Protein AF-D0GLJ3-F1 (afdb_monomer_lite)

Organism: NCBI:txid596323

Structure (mmCIF, N/CA/C/O backbone):
data_AF-D0GLJ3-F1
#
_entry.id   AF-D0GLJ3-F1
#
loop_
_atom_site.group_PDB
_atom_site.id
_atom_site.type_symbol
_atom_site.label_atom_id
_atom_site.label_alt_id
_atom_site.label_comp_id
_atom_site.label_asym_id
_atom_site.label_entity_id
_atom_site.label_seq_id
_atom_site.pdbx_PDB_ins_code
_atom_site.Cartn_x
_atom_site.Cartn_y
_atom_site.Cartn_z
_atom_site.occupancy
_atom_site.B_iso_or_equiv
_atom_site.auth_seq_id
_atom_site.auth_comp_id
_atom_site.auth_asym_id
_atom_site.auth_atom_id
_atom_site.pdbx_PDB_model_num
ATOM 1 N N . MET A 1 1 ? -11.210 13.707 2.777 1.00 66.88 1 MET A N 1
ATOM 2 C CA . MET A 1 1 ? -10.755 12.313 2.596 1.00 66.88 1 MET A CA 1
ATOM 3 C C . MET A 1 1 ? -9.567 12.267 1.658 1.00 66.88 1 MET A C 1
ATOM 5 O O . MET A 1 1 ? -9.611 12.853 0.579 1.00 66.88 1 MET A O 1
ATOM 9 N N . LYS A 1 2 ? -8.492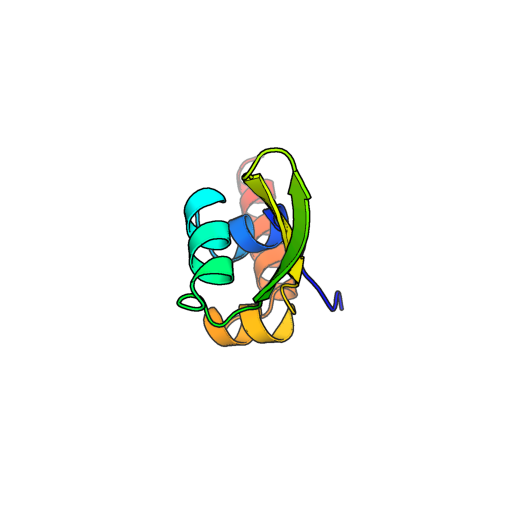 11.606 2.080 1.00 80.75 2 LYS A N 1
ATOM 10 C CA . LYS A 1 2 ? -7.295 11.413 1.260 1.00 80.75 2 LYS A CA 1
ATOM 11 C C . LYS A 1 2 ? -7.555 10.320 0.224 1.00 80.75 2 LYS A C 1
ATOM 13 O O . LYS A 1 2 ? -8.036 9.252 0.577 1.00 80.75 2 LYS A O 1
ATOM 18 N N . LEU A 1 3 ? -7.232 10.575 -1.044 1.00 90.19 3 LEU A N 1
ATOM 19 C CA . LEU A 1 3 ? -7.553 9.651 -2.144 1.00 90.19 3 LEU A CA 1
ATOM 20 C C . LEU A 1 3 ? -6.506 8.548 -2.352 1.00 90.19 3 LEU A C 1
ATOM 22 O O . LEU A 1 3 ? -6.839 7.461 -2.823 1.00 90.19 3 LEU A O 1
ATOM 26 N N . VAL A 1 4 ? -5.245 8.832 -2.019 1.00 93.88 4 VAL A N 1
ATOM 27 C CA . VAL A 1 4 ? -4.107 7.933 -2.237 1.00 93.88 4 VAL A CA 1
ATOM 28 C C . VAL A 1 4 ? -3.233 7.929 -0.992 1.00 93.88 4 VAL A C 1
ATOM 30 O O . VAL A 1 4 ? -2.840 8.993 -0.509 1.00 93.88 4 VAL A O 1
ATOM 33 N N . LEU A 1 5 ? -2.908 6.741 -0.496 1.00 92.31 5 LEU A N 1
ATOM 34 C CA . LEU A 1 5 ? -2.015 6.537 0.635 1.00 92.31 5 LEU A CA 1
ATOM 35 C C . LEU A 1 5 ? -0.555 6.541 0.178 1.00 92.31 5 LEU A C 1
ATOM 37 O O . LEU A 1 5 ? -0.205 6.021 -0.887 1.00 92.31 5 LEU A O 1
ATOM 41 N N . SER A 1 6 ? 0.317 7.120 1.000 1.00 92.69 6 SER A N 1
ATOM 42 C CA . SER A 1 6 ? 1.755 6.902 0.866 1.00 92.69 6 SER A CA 1
ATOM 43 C C . SER A 1 6 ? 2.117 5.473 1.273 1.00 92.69 6 SER A C 1
ATOM 45 O O . SER A 1 6 ? 1.350 4.783 1.940 1.00 92.69 6 SER A O 1
ATOM 47 N N . MET A 1 7 ? 3.322 5.029 0.908 1.00 91.69 7 MET A N 1
ATOM 48 C CA . MET A 1 7 ? 3.793 3.695 1.282 1.00 91.69 7 MET A CA 1
ATOM 49 C C . MET A 1 7 ? 3.799 3.495 2.803 1.00 91.69 7 MET A C 1
ATOM 51 O O . MET A 1 7 ? 3.356 2.455 3.268 1.00 91.69 7 MET A O 1
ATOM 55 N N . LYS A 1 8 ? 4.249 4.496 3.574 1.00 92.31 8 LYS A N 1
ATOM 56 C CA . LYS A 1 8 ? 4.274 4.420 5.043 1.00 92.31 8 LYS A CA 1
ATOM 57 C C . LYS A 1 8 ? 2.870 4.274 5.623 1.00 92.31 8 LYS A C 1
ATOM 59 O O . LYS A 1 8 ? 2.631 3.365 6.400 1.00 92.31 8 LYS A O 1
ATOM 64 N N . GLU A 1 9 ? 1.937 5.110 5.176 1.00 92.62 9 GLU A N 1
ATOM 65 C CA . GLU A 1 9 ? 0.540 5.045 5.624 1.00 92.62 9 GLU A CA 1
ATOM 66 C C . GLU A 1 9 ? -0.118 3.715 5.269 1.00 92.62 9 GLU A C 1
ATOM 68 O O . GLU A 1 9 ? -0.832 3.148 6.084 1.00 92.62 9 GLU A O 1
ATOM 73 N N . ALA A 1 10 ? 0.143 3.192 4.069 1.00 92.94 10 ALA A N 1
ATOM 74 C CA . ALA A 1 10 ? -0.360 1.886 3.673 1.00 92.94 10 ALA A CA 1
ATOM 75 C C . ALA A 1 10 ? 0.243 0.761 4.527 1.00 92.94 10 ALA A C 1
ATOM 77 O O . ALA A 1 10 ? -0.476 -0.153 4.906 1.00 92.94 10 ALA A O 1
ATOM 78 N N . CYS A 1 11 ? 1.537 0.825 4.855 1.00 94.38 11 CYS A N 1
ATOM 79 C CA . CYS A 1 11 ? 2.177 -0.151 5.742 1.00 94.38 11 CYS A CA 1
ATOM 80 C C . CYS A 1 11 ? 1.558 -0.127 7.140 1.00 94.38 11 CYS A C 1
ATOM 82 O O . CYS A 1 11 ? 1.183 -1.180 7.650 1.00 94.38 11 CYS A O 1
ATOM 84 N N . ASP A 1 12 ? 1.398 1.068 7.713 1.00 94.00 12 ASP A N 1
ATOM 85 C CA . ASP A 1 12 ? 0.779 1.259 9.025 1.00 94.00 12 ASP A CA 1
ATOM 86 C C . ASP A 1 12 ? -0.667 0.746 9.025 1.00 94.00 12 ASP A C 1
ATOM 88 O O . ASP A 1 12 ? -1.067 0.010 9.924 1.00 94.00 12 ASP A O 1
ATOM 92 N N . PHE A 1 13 ? -1.441 1.096 7.995 1.00 93.88 13 PHE A N 1
ATOM 93 C CA . PHE A 1 13 ? -2.854 0.739 7.905 1.00 93.88 13 PHE A CA 1
ATOM 94 C C . PHE A 1 13 ? -3.079 -0.758 7.707 1.00 93.88 13 PHE A C 1
ATOM 96 O O . PHE A 1 13 ? -3.934 -1.350 8.357 1.00 93.88 13 PHE A O 1
ATOM 103 N N . LEU A 1 14 ? -2.296 -1.379 6.825 1.00 92.19 14 LEU A N 1
ATOM 104 C CA . LEU A 1 14 ? -2.393 -2.811 6.540 1.00 92.19 14 LEU A CA 1
ATOM 105 C C . LEU A 1 14 ? -1.685 -3.662 7.596 1.00 92.19 14 LEU A C 1
ATOM 107 O O . LEU A 1 14 ? -1.779 -4.884 7.542 1.00 92.19 14 LEU A O 1
ATOM 111 N N . GLN A 1 15 ? -0.942 -3.028 8.510 1.00 92.31 15 GLN A N 1
ATOM 112 C CA . GLN A 1 15 ? -0.071 -3.686 9.483 1.00 92.31 15 GLN A CA 1
ATOM 113 C C . GLN A 1 15 ? 0.937 -4.632 8.809 1.00 92.31 15 GLN A C 1
ATOM 115 O O . GLN A 1 15 ? 1.229 -5.730 9.285 1.00 92.31 15 GLN A O 1
ATOM 120 N N . LEU A 1 16 ? 1.474 -4.202 7.664 1.00 93.75 16 LEU A N 1
ATOM 121 C CA . LEU A 1 16 ? 2.425 -4.964 6.858 1.00 93.75 16 LEU A CA 1
ATOM 122 C C . LEU A 1 16 ? 3.753 -4.225 6.736 1.00 93.75 16 LEU A C 1
ATOM 124 O O . LEU A 1 16 ? 3.811 -3.007 6.603 1.00 93.75 16 LEU A O 1
ATOM 128 N N . ASN A 1 17 ? 4.838 -4.993 6.670 1.00 94.00 17 ASN A N 1
ATOM 129 C CA . ASN A 1 17 ? 6.160 -4.439 6.408 1.00 94.00 17 ASN A CA 1
ATOM 130 C C . ASN A 1 17 ? 6.264 -3.881 4.983 1.00 94.00 17 ASN A C 1
ATOM 132 O O . ASN A 1 17 ? 5.759 -4.471 4.023 1.00 94.00 17 ASN A O 1
ATOM 136 N N . GLU A 1 18 ? 7.047 -2.814 4.822 1.00 93.56 18 GLU A N 1
ATOM 137 C CA . GLU A 1 18 ? 7.237 -2.128 3.539 1.00 93.56 18 GLU A CA 1
ATOM 138 C C . GLU A 1 18 ? 7.712 -3.063 2.418 1.00 93.56 18 GLU A C 1
ATOM 140 O O . GLU A 1 18 ? 7.279 -2.940 1.273 1.00 93.56 18 GLU A O 1
ATOM 145 N N . ARG A 1 19 ? 8.559 -4.049 2.738 1.00 93.25 19 ARG A N 1
ATOM 146 C CA . ARG A 1 19 ? 9.009 -5.060 1.770 1.00 93.25 19 ARG A CA 1
ATOM 147 C C . ARG A 1 19 ? 7.844 -5.889 1.225 1.00 93.25 19 ARG A C 1
ATOM 149 O O . ARG A 1 19 ? 7.787 -6.123 0.020 1.00 93.25 19 ARG A O 1
ATOM 156 N N . THR A 1 20 ? 6.933 -6.312 2.096 1.00 94.06 20 THR A N 1
ATOM 157 C CA . THR A 1 20 ? 5.765 -7.122 1.733 1.00 94.06 20 THR A CA 1
ATOM 158 C C . THR A 1 20 ? 4.802 -6.313 0.876 1.00 94.06 20 THR A C 1
ATOM 160 O O . THR A 1 20 ? 4.392 -6.787 -0.181 1.00 94.06 20 THR A O 1
ATOM 163 N N . VAL A 1 21 ? 4.517 -5.066 1.269 1.00 93.75 21 VAL A N 1
ATOM 164 C CA . VAL A 1 21 ? 3.629 -4.174 0.507 1.00 93.75 21 VAL A CA 1
ATOM 165 C C . VAL A 1 21 ? 4.209 -3.889 -0.879 1.00 93.75 21 VAL A C 1
ATOM 167 O O . VAL A 1 21 ? 3.520 -4.062 -1.881 1.00 93.75 21 VAL A O 1
ATOM 170 N N . LYS A 1 22 ? 5.498 -3.536 -0.972 1.00 93.00 22 LYS A N 1
ATOM 171 C CA . LYS A 1 22 ? 6.173 -3.323 -2.263 1.00 93.00 22 LYS A CA 1
ATOM 172 C C . LYS A 1 22 ? 6.117 -4.560 -3.144 1.00 93.00 22 LYS A C 1
ATOM 174 O O . LYS A 1 22 ? 5.732 -4.449 -4.302 1.00 93.00 22 LYS A O 1
ATOM 179 N N . SER A 1 23 ? 6.483 -5.720 -2.596 1.00 93.81 23 SER A N 1
ATOM 180 C CA . SER A 1 23 ? 6.464 -6.973 -3.348 1.00 93.81 23 SER A CA 1
ATOM 181 C C . SER A 1 23 ? 5.065 -7.262 -3.873 1.00 93.81 23 SER A C 1
ATOM 183 O O . SER A 1 23 ? 4.922 -7.497 -5.064 1.00 93.81 23 SER A O 1
ATOM 185 N N . GLY A 1 24 ? 4.040 -7.166 -3.022 1.00 93.56 24 GLY A N 1
ATOM 186 C CA . GLY A 1 24 ? 2.659 -7.439 -3.411 1.00 93.56 24 GLY A CA 1
ATOM 187 C C . GLY A 1 24 ? 2.100 -6.470 -4.454 1.00 93.56 24 GLY A C 1
ATOM 188 O O . GLY A 1 24 ? 1.325 -6.883 -5.312 1.00 93.56 24 GLY A O 1
ATOM 189 N N . LEU A 1 25 ? 2.523 -5.203 -4.427 1.00 93.75 25 LEU A N 1
ATOM 190 C CA . LEU A 1 25 ? 2.154 -4.205 -5.439 1.00 93.75 25 LEU A CA 1
ATOM 191 C C . LEU A 1 25 ? 2.872 -4.411 -6.779 1.00 93.75 25 LEU A C 1
ATOM 193 O O . LEU A 1 25 ? 2.324 -4.041 -7.815 1.00 93.75 25 LEU A O 1
ATOM 197 N N . ILE A 1 26 ? 4.093 -4.956 -6.759 1.00 91.69 26 ILE A N 1
ATOM 198 C CA . ILE A 1 26 ? 4.877 -5.270 -7.964 1.00 91.69 26 ILE A CA 1
ATOM 199 C C . ILE A 1 26 ? 4.362 -6.553 -8.615 1.00 91.69 26 ILE A C 1
ATOM 201 O O . ILE A 1 26 ? 4.160 -6.587 -9.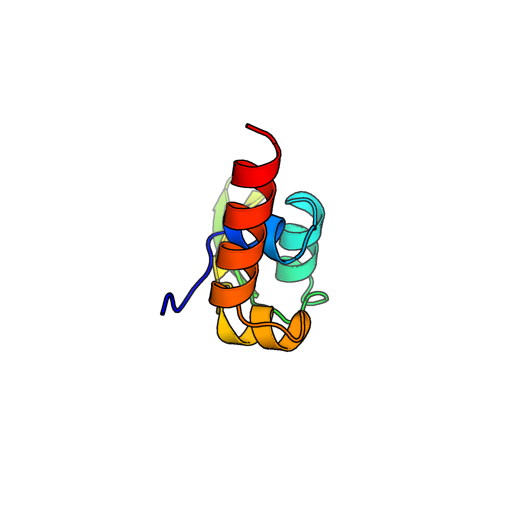824 1.00 91.69 26 ILE A O 1
ATOM 205 N N . THR A 1 27 ? 4.128 -7.601 -7.824 1.00 91.31 27 THR A N 1
ATOM 206 C CA . THR A 1 27 ? 3.646 -8.899 -8.321 1.00 91.31 27 THR A CA 1
ATOM 207 C C . THR A 1 27 ? 2.141 -8.917 -8.581 1.00 91.31 27 THR A C 1
ATOM 209 O O . THR A 1 27 ? 1.648 -9.851 -9.205 1.00 91.31 27 THR A O 1
ATOM 212 N N . GLY A 1 28 ? 1.401 -7.922 -8.084 1.00 87.69 28 GLY A N 1
ATOM 213 C CA . GLY A 1 28 ? -0.057 -7.851 -8.183 1.00 87.69 28 GLY A CA 1
ATOM 214 C C . GLY A 1 28 ? -0.799 -8.784 -7.221 1.00 87.69 28 GLY A C 1
ATOM 215 O O . GLY A 1 28 ? -2.015 -8.913 -7.324 1.00 87.69 28 GLY A O 1
ATOM 216 N N . THR A 1 29 ? -0.107 -9.425 -6.273 1.00 90.12 29 THR A N 1
ATOM 217 C CA . THR A 1 29 ? -0.749 -10.298 -5.273 1.00 90.12 29 THR A CA 1
ATOM 218 C C . THR A 1 29 ? -1.504 -9.508 -4.205 1.00 90.12 29 THR A C 1
ATOM 220 O O . THR A 1 29 ? -2.417 -10.042 -3.582 1.00 90.12 29 THR A O 1
ATOM 223 N N . LEU A 1 30 ? -1.154 -8.234 -4.001 1.00 90.31 30 LEU A N 1
ATOM 224 C CA . LEU A 1 30 ? -1.838 -7.342 -3.070 1.00 90.31 30 LEU A CA 1
ATOM 225 C C . LEU A 1 30 ? -2.728 -6.373 -3.856 1.00 90.31 30 LEU A C 1
ATOM 227 O O . LEU A 1 30 ? -2.263 -5.352 -4.365 1.00 90.31 30 LEU A O 1
ATOM 231 N N . ASN A 1 31 ? -4.023 -6.686 -3.950 1.00 88.12 31 ASN A N 1
ATOM 232 C CA . ASN A 1 31 ? -4.988 -5.954 -4.783 1.00 88.12 31 ASN A CA 1
ATOM 233 C C . ASN A 1 31 ? -5.492 -4.642 -4.144 1.00 88.12 31 ASN A C 1
ATOM 235 O O . ASN A 1 31 ? -6.678 -4.320 -4.151 1.00 88.12 31 ASN A O 1
ATOM 239 N N . ILE A 1 32 ? -4.571 -3.871 -3.573 1.00 92.31 32 ILE A N 1
ATOM 240 C CA . ILE A 1 32 ? -4.843 -2.578 -2.929 1.00 92.31 32 ILE A CA 1
ATOM 241 C C . ILE A 1 32 ? -4.394 -1.395 -3.791 1.00 92.31 32 ILE A C 1
ATOM 243 O O . ILE A 1 32 ? -4.664 -0.244 -3.466 1.00 92.31 32 ILE A O 1
ATOM 247 N N . GLY A 1 33 ? -3.655 -1.656 -4.868 1.00 91.62 33 GLY A N 1
ATOM 248 C CA . GLY A 1 33 ? -2.961 -0.636 -5.639 1.00 91.62 33 GLY A CA 1
ATOM 249 C C . GLY A 1 33 ? -2.108 -1.245 -6.741 1.00 91.62 33 GLY A C 1
ATOM 250 O O . GLY A 1 33 ? -2.312 -2.389 -7.135 1.00 91.62 33 GLY A O 1
ATOM 251 N N . SER A 1 34 ? -1.158 -0.467 -7.242 1.00 90.50 34 SER A N 1
ATOM 252 C CA . SER A 1 34 ? -0.259 -0.888 -8.316 1.00 90.50 34 SER A CA 1
ATOM 253 C C . SER A 1 34 ? 1.112 -0.235 -8.184 1.00 90.50 34 SER A C 1
ATOM 255 O O . SER A 1 34 ? 1.214 0.951 -7.846 1.00 90.50 34 SER A O 1
ATOM 257 N N . ALA A 1 35 ? 2.164 -0.985 -8.504 1.00 93.00 35 ALA A N 1
ATOM 258 C CA . ALA A 1 35 ? 3.486 -0.432 -8.759 1.00 93.00 35 ALA A CA 1
ATOM 259 C C . ALA A 1 35 ? 3.671 -0.186 -10.263 1.00 93.00 35 ALA A C 1
ATOM 261 O O . ALA A 1 35 ? 3.398 -1.057 -11.083 1.00 93.00 35 ALA A O 1
ATOM 262 N N . VAL A 1 36 ? 4.155 1.000 -10.627 1.00 90.69 36 VAL A N 1
ATOM 263 C CA . VAL A 1 36 ? 4.460 1.370 -12.014 1.00 90.69 36 VAL A CA 1
ATOM 264 C C . VAL A 1 36 ? 5.957 1.609 -12.137 1.00 90.69 36 VAL A C 1
ATOM 266 O O . VAL A 1 36 ? 6.524 2.416 -11.394 1.00 90.69 36 VAL A O 1
ATOM 269 N N . VAL A 1 37 ? 6.608 0.922 -13.074 1.00 90.81 37 VAL A N 1
ATOM 270 C CA . VAL A 1 37 ? 8.021 1.163 -13.388 1.00 90.81 37 VAL A CA 1
ATOM 271 C C . VAL A 1 37 ? 8.136 2.533 -14.050 1.00 90.81 37 VAL A C 1
ATOM 273 O O . VAL A 1 37 ? 7.548 2.784 -15.095 1.00 90.81 37 VAL A O 1
ATOM 276 N N . THR A 1 38 ? 8.880 3.441 -13.425 1.00 90.81 38 THR A N 1
ATOM 277 C CA . THR A 1 38 ? 9.076 4.809 -13.941 1.00 90.81 38 THR A CA 1
ATOM 278 C C . THR A 1 38 ? 10.401 4.974 -14.663 1.00 90.81 38 THR A C 1
ATOM 280 O O . THR A 1 38 ? 10.515 5.791 -15.572 1.00 90.81 38 THR A O 1
ATOM 283 N N . LYS A 1 39 ? 11.424 4.220 -14.254 1.00 88.88 39 LYS A N 1
ATOM 284 C CA . LYS A 1 39 ? 12.746 4.253 -14.874 1.00 88.88 39 LYS A CA 1
ATOM 285 C C . LYS A 1 39 ? 13.487 2.957 -14.592 1.00 88.88 39 LYS A C 1
ATOM 287 O O . LYS A 1 39 ? 13.367 2.406 -13.502 1.00 88.88 39 LYS A O 1
ATOM 292 N N . ILE A 1 40 ? 14.320 2.532 -15.532 1.00 88.06 40 ILE A N 1
ATOM 293 C CA . ILE A 1 40 ? 15.275 1.442 -15.337 1.00 88.06 40 ILE A CA 1
ATOM 294 C C . ILE A 1 40 ? 16.675 2.056 -15.382 1.00 88.06 40 ILE A C 1
ATOM 296 O O . ILE A 1 40 ? 17.023 2.738 -16.344 1.00 88.06 40 ILE A O 1
ATOM 300 N N . VAL A 1 41 ? 17.466 1.882 -14.322 1.00 87.38 41 VAL A N 1
ATOM 301 C CA . VAL A 1 41 ? 18.854 2.371 -14.243 1.00 87.38 41 VAL A CA 1
ATOM 302 C C . VAL A 1 41 ? 19.739 1.219 -13.794 1.00 87.38 41 VAL A C 1
ATOM 304 O O . VAL A 1 41 ? 19.475 0.623 -12.755 1.00 87.38 41 VAL A O 1
ATOM 307 N N . ASN A 1 42 ? 20.788 0.899 -14.555 1.00 85.88 42 ASN A N 1
ATOM 308 C CA . ASN A 1 42 ? 21.735 -0.180 -14.235 1.00 85.88 42 ASN A CA 1
ATOM 309 C C . ASN A 1 42 ? 21.043 -1.519 -13.911 1.00 85.88 42 ASN A C 1
ATOM 311 O O . ASN A 1 42 ? 21.332 -2.139 -12.890 1.00 85.88 42 ASN A O 1
ATOM 315 N N . LYS A 1 43 ? 20.088 -1.939 -14.756 1.00 85.06 43 LYS A N 1
ATOM 316 C CA . LYS A 1 43 ? 19.256 -3.148 -14.567 1.00 85.06 43 LYS A CA 1
ATOM 317 C C . LYS A 1 43 ? 18.412 -3.160 -13.278 1.00 85.06 43 LYS A C 1
ATOM 319 O O . LYS A 1 43 ? 17.861 -4.196 -12.926 1.00 85.06 43 LYS A O 1
ATOM 324 N N . LYS A 1 44 ? 18.290 -2.029 -12.573 1.00 87.31 44 LYS A N 1
ATOM 325 C CA . LYS A 1 44 ? 17.402 -1.867 -11.417 1.00 87.31 44 LYS A CA 1
ATOM 326 C C . LYS A 1 44 ? 16.191 -1.032 -11.806 1.00 87.31 44 LYS A C 1
ATOM 328 O O . LYS A 1 44 ? 16.322 0.109 -12.257 1.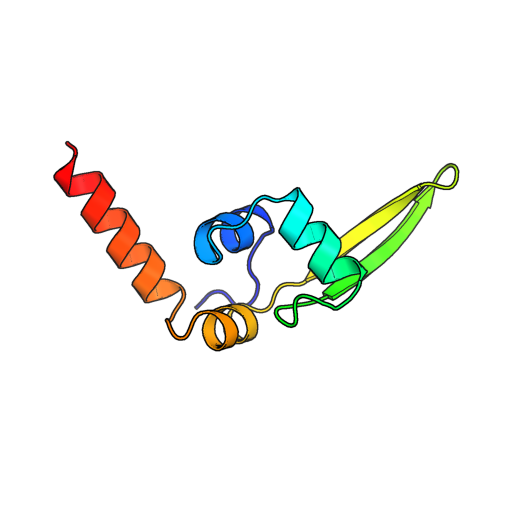00 87.31 44 LYS A O 1
ATOM 333 N N . GLU A 1 45 ? 15.016 -1.607 -11.604 1.00 90.06 45 GLU A N 1
ATOM 334 C CA . GLU A 1 45 ? 13.738 -0.940 -11.820 1.00 90.06 45 GLU A CA 1
ATOM 335 C C . GLU A 1 45 ? 13.442 0.010 -10.654 1.00 90.06 45 GLU A C 1
ATOM 337 O O . GLU A 1 45 ? 13.557 -0.346 -9.478 1.00 90.06 45 GLU A O 1
ATOM 342 N N . LYS A 1 46 ? 13.081 1.254 -10.974 1.00 90.19 46 LYS A N 1
ATOM 343 C CA . LYS A 1 46 ? 12.517 2.206 -10.019 1.00 90.19 46 LYS A CA 1
ATOM 344 C C . LYS A 1 46 ? 11.006 2.217 -10.167 1.00 90.19 46 LYS A C 1
ATOM 346 O O . LYS A 1 46 ? 10.481 2.505 -11.243 1.00 90.19 46 LYS A O 1
ATOM 351 N N . TYR A 1 47 ? 10.321 1.991 -9.056 1.00 90.44 47 TYR A N 1
ATOM 352 C CA . TYR A 1 47 ? 8.867 1.946 -9.011 1.00 90.44 47 TYR A CA 1
ATOM 353 C C . TYR A 1 47 ? 8.294 3.210 -8.385 1.00 90.44 47 TYR A C 1
ATOM 355 O O . TYR A 1 47 ? 8.815 3.724 -7.392 1.00 90.44 47 TYR A O 1
ATOM 363 N N . LYS A 1 48 ? 7.181 3.671 -8.946 1.00 91.69 48 LYS A N 1
ATOM 364 C CA . LYS A 1 48 ? 6.252 4.585 -8.293 1.00 91.69 48 LYS A CA 1
ATOM 365 C C . LYS A 1 48 ? 5.037 3.779 -7.862 1.00 91.69 48 LYS A C 1
ATOM 367 O O . LYS A 1 48 ? 4.485 3.019 -8.651 1.00 91.69 48 LYS A O 1
ATOM 372 N N . TYR A 1 49 ? 4.639 3.945 -6.610 1.00 92.62 49 TYR A N 1
ATOM 373 C CA . TYR A 1 49 ? 3.524 3.208 -6.030 1.00 92.62 49 TYR A CA 1
ATOM 374 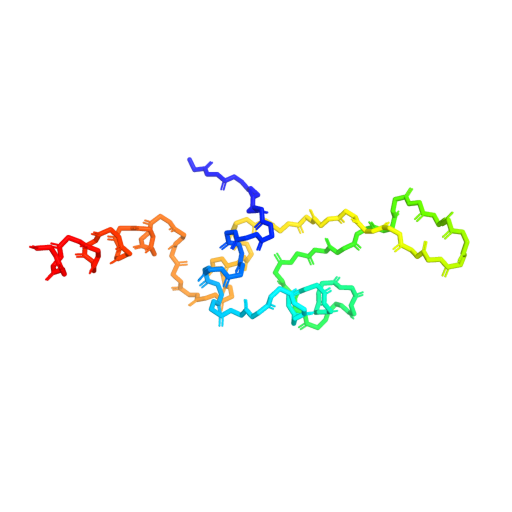C C . TYR A 1 49 ? 2.282 4.085 -6.013 1.00 92.62 49 TYR A C 1
ATOM 376 O O . TYR A 1 49 ? 2.349 5.262 -5.653 1.00 92.62 49 TYR A O 1
ATOM 384 N N . HIS A 1 50 ? 1.159 3.501 -6.407 1.00 93.50 50 HIS A N 1
ATOM 385 C CA . HIS A 1 50 ? -0.146 4.133 -6.357 1.00 93.50 50 HIS A CA 1
ATOM 386 C C . HIS A 1 50 ? -1.085 3.239 -5.551 1.00 93.50 50 HIS A C 1
ATOM 388 O O . HIS A 1 50 ? -1.410 2.134 -5.983 1.00 93.50 50 HIS A O 1
ATOM 394 N N . ILE A 1 51 ? -1.482 3.710 -4.369 1.00 94.62 51 ILE A N 1
ATOM 395 C CA . ILE A 1 51 ? -2.282 2.948 -3.404 1.00 94.62 51 ILE A CA 1
ATOM 396 C C . ILE A 1 51 ? -3.560 3.743 -3.114 1.00 94.62 51 ILE A C 1
ATOM 398 O O . ILE A 1 51 ? -3.548 4.618 -2.248 1.00 94.62 51 ILE A O 1
ATOM 402 N N . PRO A 1 52 ? -4.654 3.520 -3.861 1.00 95.12 52 PRO A N 1
ATOM 403 C CA . PRO A 1 52 ? -5.924 4.185 -3.595 1.00 95.12 52 PRO A CA 1
ATOM 404 C C . PRO A 1 52 ? -6.453 3.834 -2.204 1.00 95.12 52 PRO A C 1
ATOM 406 O O . PRO A 1 52 ? -6.617 2.653 -1.891 1.00 95.12 52 PRO A O 1
ATOM 409 N N . THR A 1 53 ? -6.801 4.844 -1.406 1.00 94.69 53 THR A N 1
ATOM 410 C CA . THR A 1 53 ? -7.336 4.647 -0.048 1.00 94.69 53 THR A CA 1
ATOM 411 C C . THR A 1 53 ? -8.546 3.719 -0.072 1.00 94.69 53 THR A C 1
ATOM 413 O O . THR A 1 53 ? -8.558 2.716 0.626 1.00 94.69 53 THR A O 1
ATOM 416 N N . ARG A 1 54 ? -9.486 3.948 -0.999 1.00 93.06 54 ARG A N 1
ATOM 417 C CA . ARG A 1 54 ? -10.699 3.130 -1.157 1.00 93.06 54 ARG A CA 1
ATOM 418 C C . ARG A 1 54 ? -10.420 1.636 -1.365 1.00 93.06 54 ARG A C 1
ATOM 420 O O . ARG A 1 54 ? -11.208 0.801 -0.937 1.00 93.06 54 ARG A O 1
ATOM 427 N N . ARG A 1 55 ? -9.324 1.280 -2.048 1.00 93.50 55 ARG A N 1
ATOM 428 C CA . ARG A 1 55 ? -8.952 -0.132 -2.244 1.00 93.50 55 ARG A CA 1
ATOM 429 C C . ARG A 1 55 ? -8.320 -0.728 -0.993 1.00 93.50 55 ARG A C 1
ATOM 431 O O . ARG A 1 55 ? -8.601 -1.877 -0.674 1.00 93.50 55 ARG A O 1
ATOM 438 N N . ALA A 1 56 ? -7.501 0.044 -0.285 1.00 93.38 56 ALA A N 1
ATOM 439 C CA . ALA A 1 56 ? -6.957 -0.377 1.000 1.00 93.38 56 ALA A CA 1
ATOM 440 C C . ALA A 1 56 ? -8.070 -0.556 2.052 1.00 93.38 56 ALA A C 1
ATOM 442 O O . ALA A 1 56 ? -8.073 -1.547 2.771 1.00 93.38 56 ALA A O 1
ATOM 443 N N . GLU A 1 57 ? -9.054 0.343 2.089 1.00 94.19 57 GLU A N 1
ATOM 444 C CA . GLU A 1 57 ? -10.235 0.238 2.959 1.00 94.19 57 GLU A CA 1
ATOM 445 C C . GLU A 1 57 ? -11.064 -1.004 2.639 1.00 94.19 57 GLU A C 1
ATOM 447 O O . GLU A 1 57 ? -11.421 -1.756 3.540 1.00 94.19 57 GLU A O 1
ATOM 452 N N . ALA A 1 58 ? -11.316 -1.271 1.353 1.00 93.81 58 ALA A N 1
ATOM 453 C CA . ALA A 1 58 ? -12.021 -2.480 0.931 1.00 93.81 58 ALA A CA 1
ATOM 454 C C . ALA A 1 58 ? -11.276 -3.765 1.330 1.00 93.81 58 ALA A C 1
ATOM 456 O O . ALA A 1 58 ? -11.913 -4.760 1.657 1.00 93.81 58 ALA A O 1
ATOM 457 N N . TYR A 1 59 ? -9.941 -3.740 1.315 1.00 92.69 59 TYR A N 1
ATOM 458 C CA . TYR A 1 59 ? -9.114 -4.863 1.752 1.00 92.69 59 TYR A CA 1
ATOM 459 C C . TYR A 1 59 ? -9.171 -5.075 3.271 1.00 92.69 59 TYR A C 1
ATOM 461 O O . TYR A 1 59 ? -9.250 -6.213 3.723 1.00 92.69 59 TYR A O 1
ATOM 469 N N . MET A 1 60 ? -9.145 -3.995 4.055 1.00 93.12 60 MET A N 1
ATOM 470 C CA . MET A 1 60 ? -9.154 -4.066 5.522 1.00 93.12 60 MET A CA 1
ATOM 471 C C . MET A 1 60 ? -10.554 -4.228 6.123 1.00 93.12 60 MET A C 1
ATOM 473 O O . MET A 1 60 ? -10.683 -4.671 7.260 1.00 93.12 60 MET A O 1
ATOM 477 N N . GLY A 1 61 ? -11.601 -3.837 5.396 1.00 93.94 61 GLY A N 1
ATOM 478 C CA . GLY A 1 61 ? -12.974 -3.810 5.902 1.00 93.94 61 GLY A CA 1
ATOM 479 C C . GLY A 1 61 ? -13.269 -2.660 6.874 1.00 93.94 61 GLY A C 1
ATOM 480 O O . GLY A 1 61 ? -14.334 -2.647 7.483 1.00 93.94 61 GLY A O 1
ATOM 481 N N . ILE A 1 62 ? -12.358 -1.693 7.016 1.00 94.19 62 ILE A N 1
ATOM 482 C CA . ILE A 1 62 ? -12.527 -0.490 7.846 1.00 94.19 62 ILE A CA 1
ATOM 483 C C . ILE A 1 62 ? -12.122 0.754 7.057 1.00 94.19 62 ILE A C 1
ATOM 485 O O . ILE A 1 62 ? -11.314 0.670 6.129 1.00 94.19 62 ILE A O 1
ATOM 489 N N . SER A 1 63 ? -12.669 1.915 7.425 1.00 94.12 63 SER A N 1
ATOM 490 C CA . SER A 1 63 ? -12.241 3.178 6.825 1.00 94.12 63 SER A CA 1
ATOM 491 C C . SER A 1 63 ? -10.864 3.586 7.355 1.00 94.12 63 SER A C 1
ATOM 493 O O . SER A 1 63 ? -10.508 3.310 8.507 1.00 94.12 63 SER A O 1
ATOM 495 N N . TYR A 1 64 ? -10.080 4.265 6.522 1.00 92.44 64 TYR A N 1
ATOM 496 C CA . TYR A 1 64 ? -8.768 4.761 6.934 1.00 92.44 64 TYR A CA 1
ATOM 497 C C . TYR A 1 64 ? -8.899 5.835 8.024 1.00 92.44 64 TYR A C 1
ATOM 499 O O . TYR A 1 64 ? -8.091 5.889 8.950 1.00 92.44 64 TYR A O 1
ATOM 507 N N . ASP A 1 65 ? -9.956 6.649 7.961 1.00 91.31 65 ASP A N 1
ATOM 508 C CA .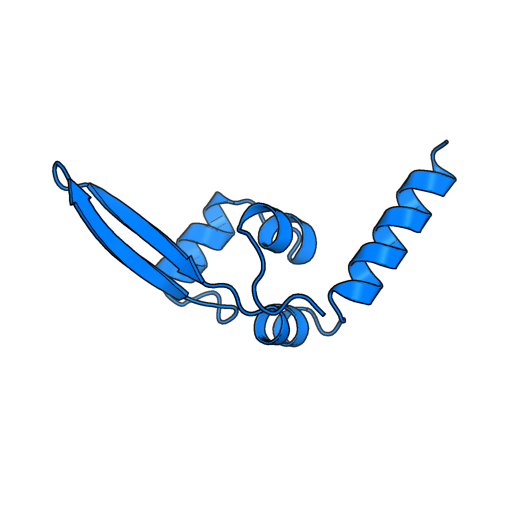 ASP A 1 65 ? -10.238 7.676 8.965 1.00 91.31 65 ASP A CA 1
ATOM 509 C C . ASP A 1 65 ? -10.555 7.055 10.338 1.00 91.31 65 ASP A C 1
ATOM 511 O O . ASP A 1 65 ? -10.105 7.569 11.363 1.00 91.31 65 ASP A O 1
ATOM 515 N N . ASP A 1 66 ? -11.280 5.933 10.389 1.00 92.19 66 ASP A N 1
ATOM 516 C CA . ASP A 1 66 ? -11.569 5.250 11.657 1.00 92.19 66 ASP A CA 1
ATOM 517 C C . ASP A 1 66 ? -10.329 4.570 12.236 1.00 92.19 66 ASP A C 1
ATOM 519 O O . ASP A 1 66 ? -10.099 4.648 13.443 1.00 92.19 66 ASP A O 1
ATOM 523 N N . PHE A 1 67 ? -9.472 3.999 11.387 1.00 92.31 67 PHE A N 1
ATOM 524 C CA . PHE A 1 67 ? -8.161 3.510 11.814 1.00 92.31 67 PHE A CA 1
ATOM 525 C C . PHE A 1 67 ? -7.317 4.615 12.466 1.00 92.31 67 PHE A C 1
ATOM 527 O O . PHE A 1 67 ? -6.721 4.397 13.523 1.00 92.31 67 PHE A O 1
ATOM 534 N N . LEU A 1 68 ? -7.289 5.816 11.881 1.00 91.06 68 LEU A N 1
ATOM 535 C CA . LEU A 1 68 ? -6.552 6.947 12.448 1.00 91.06 68 LEU A CA 1
ATOM 536 C C . LEU A 1 68 ? -7.105 7.381 13.812 1.00 91.06 68 LEU A C 1
ATOM 538 O O . LEU A 1 68 ? -6.318 7.659 14.719 1.00 91.06 68 LEU A O 1
ATOM 542 N N . LYS A 1 69 ? -8.434 7.393 13.987 1.00 91.44 69 LYS A N 1
ATOM 543 C CA . LYS A 1 69 ? -9.065 7.685 15.287 1.00 91.44 69 LYS A CA 1
ATOM 544 C C . LYS A 1 69 ? -8.690 6.640 16.338 1.00 91.44 69 LYS A C 1
ATOM 546 O O . LYS A 1 69 ? -8.283 7.009 17.436 1.00 91.44 69 LYS A O 1
ATOM 551 N N . MET A 1 70 ? -8.767 5.353 15.987 1.00 87.75 70 MET A N 1
ATOM 552 C CA . MET A 1 70 ? -8.372 4.256 16.880 1.00 87.75 70 MET A CA 1
ATOM 553 C C . MET A 1 70 ? -6.900 4.370 17.282 1.00 87.75 70 MET A C 1
ATOM 555 O O . MET A 1 70 ? -6.543 4.147 18.437 1.00 87.75 70 MET A O 1
ATOM 559 N N . ARG A 1 71 ? -6.026 4.747 16.345 1.00 86.25 71 ARG A N 1
ATOM 560 C CA . ARG A 1 71 ? -4.606 4.959 16.631 1.00 86.25 71 ARG A CA 1
ATOM 561 C C . ARG A 1 71 ? -4.383 6.117 17.608 1.00 86.25 71 ARG A C 1
ATOM 563 O O . ARG A 1 71 ? -3.643 5.942 18.569 1.00 86.25 71 ARG A O 1
ATOM 570 N N . GLN A 1 72 ? -5.035 7.262 17.400 1.00 82.69 72 GLN A N 1
ATOM 571 C CA . GLN A 1 72 ? -4.918 8.417 18.303 1.00 82.69 72 GLN A CA 1
ATOM 572 C C . GLN A 1 72 ? -5.422 8.117 19.718 1.00 82.69 72 GLN A C 1
ATOM 574 O O . GLN A 1 72 ? -4.808 8.551 20.688 1.00 82.69 72 GLN A O 1
ATOM 579 N N . GLN A 1 73 ? -6.503 7.348 19.852 1.00 79.38 73 GLN A N 1
ATOM 580 C CA . GLN A 1 73 ? -7.006 6.926 21.163 1.00 79.38 73 GLN A CA 1
ATOM 581 C C . GLN A 1 73 ? -5.993 6.037 21.898 1.00 79.38 73 GLN A C 1
ATOM 583 O O . GLN A 1 73 ? -5.670 6.307 23.050 1.00 79.38 73 GLN A O 1
ATOM 588 N N . ASN A 1 74 ? -5.406 5.058 21.204 1.00 74.88 74 ASN A N 1
ATOM 589 C CA . ASN A 1 74 ? -4.382 4.179 21.778 1.00 74.88 74 ASN A CA 1
ATOM 590 C C . ASN A 1 74 ? -3.084 4.911 22.178 1.00 74.88 74 ASN A C 1
ATOM 592 O O . ASN A 1 74 ? -2.383 4.463 23.085 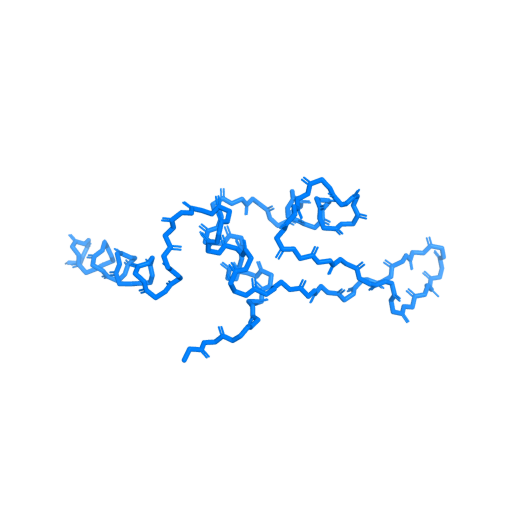1.00 74.88 74 ASN A O 1
ATOM 596 N N . GLU A 1 75 ? -2.723 5.998 21.491 1.00 73.88 75 GLU A N 1
ATOM 597 C CA . GLU A 1 75 ? -1.562 6.827 21.853 1.00 73.88 75 GLU A CA 1
ATOM 598 C C . GLU A 1 75 ? -1.853 7.694 23.095 1.00 73.88 75 GLU A C 1
ATOM 600 O O . GLU A 1 75 ? -0.983 7.838 23.955 1.00 73.88 75 GLU A O 1
ATOM 605 N N . ASN A 1 76 ? -3.086 8.194 23.244 1.00 69.56 76 ASN A N 1
ATOM 606 C CA . ASN A 1 76 ? -3.501 8.997 24.399 1.00 69.56 76 ASN A CA 1
ATOM 607 C C . ASN A 1 76 ? -3.693 8.175 25.684 1.00 69.56 76 ASN A C 1
ATOM 609 O O . ASN A 1 76 ? -3.444 8.695 26.762 1.00 69.56 76 ASN A O 1
ATOM 613 N N . GLU A 1 77 ? -4.101 6.906 25.594 1.00 62.00 77 GLU A N 1
ATOM 614 C CA . GLU A 1 77 ? -4.255 6.019 26.765 1.00 62.00 77 GLU A CA 1
ATOM 615 C C . GLU A 1 77 ? -2.917 5.511 27.333 1.00 62.00 77 GLU A C 1
ATOM 617 O O . GLU A 1 77 ? -2.878 4.914 28.408 1.00 62.00 77 GLU A O 1
ATOM 622 N N . LYS A 1 78 ? -1.810 5.734 26.613 1.00 58.56 78 LYS A N 1
ATOM 623 C CA . LYS A 1 78 ? -0.448 5.385 27.048 1.00 58.56 78 LYS A CA 1
ATOM 624 C C . LYS A 1 78 ? 0.347 6.562 27.627 1.00 58.56 78 LYS A C 1
ATOM 626 O O . LYS A 1 78 ? 1.497 6.342 28.012 1.00 58.56 78 LYS A O 1
ATOM 631 N N . SER A 1 79 ? -0.224 7.770 27.654 1.00 50.75 79 SER A N 1
ATOM 632 C CA . SER A 1 79 ? 0.362 8.960 28.301 1.00 50.75 79 SER A CA 1
ATOM 633 C C . SER A 1 79 ? -0.229 9.175 29.688 1.00 50.75 79 SER A C 1
ATOM 635 O O . SER A 1 79 ? 0.535 9.629 30.566 1.00 50.75 79 SER A O 1
#

Foldseek 3Di:
DDFWDDLVLLCLLVVHDSVVVVVCQDVVVQVQWHWDFPDADPNDTDTDTTGTQVSSCVVVVHHSVVVVVVVVVVVVVVD

pLDDT: mean 89.07, std 8.37, range [50.75, 95.12]

Sequence (79 aa):
MKLVLSMKEACDFLQLNERTVKSGLITGTLNIGSAVVTKIVNKKEKYKYHIPTRRAEAYMGISYDDFLKMRQQNENEKS

Secondary structure (DSSP, 8-state):
--SEE-HHHHHHHHT--HHHHHHHHHHS-STT-EEEEEEEETTEEEEEEEEEHHHHHHHHTS-HHHHHHHHHHHHHTT-

Radius of gyration: 14.42 Å; chains: 1; bounding box: 35×23×44 Å